Protein AF-M3AAI3-F1 (afdb_monomer_lite)

Foldseek 3Di:
DDALVVVLVCVVVVNDDPLVSLVNQQAAKKKFFADPVRHTDWDDDPQEIEREIENDPVLVLLVLVVVCVVVVHDDDVVRSDGDIDIDRSNCCQEPVQLVVVGFYWYFYSPNDPRIDIQGQAPSNHPPSNHDPDPPPDPDD

pLDDT: mean 88.97, std 14.14, range [36.28, 98.44]

Secondary structure (DSSP, 8-state):
---HHHHHHHHHTT-S-HHHHHHHHHHSEEEEEB-TTSSBPEEEETTEEEEEEBSSHHHHHHHHHHHHHHTT----TTT----EEEEEHHHIIIIIHHHH-S-EEEEESTTSSS-EEE-SSBTTB-GGGPPP--PPP---

Structure (mmCIF, N/CA/C/O backbone):
data_AF-M3AAI3-F1
#
_entry.id   AF-M3AAI3-F1
#
loop_
_atom_site.group_PDB
_atom_site.id
_atom_site.type_symbol
_atom_site.label_atom_id
_atom_site.label_alt_id
_atom_site.label_comp_id
_atom_site.label_asym_id
_atom_site.label_entity_id
_atom_site.label_seq_id
_atom_site.pdbx_PDB_ins_code
_atom_site.Cartn_x
_atom_site.Cartn_y
_atom_site.Cartn_z
_atom_site.occupancy
_atom_site.B_iso_or_equiv
_atom_site.auth_seq_id
_atom_site.auth_comp_id
_atom_site.auth_asym_id
_atom_site.auth_atom_id
_atom_site.pdbx_PDB_model_num
ATOM 1 N N . MET A 1 1 ? -14.134 13.559 -12.305 1.00 69.56 1 MET A N 1
ATOM 2 C CA . MET A 1 1 ? -13.596 12.876 -11.110 1.00 69.56 1 MET A CA 1
ATOM 3 C C . MET A 1 1 ? -12.129 12.627 -11.387 1.00 69.56 1 MET A C 1
ATOM 5 O O . MET A 1 1 ? -11.851 12.130 -12.470 1.00 69.56 1 MET A O 1
ATOM 9 N N . LEU A 1 2 ? -11.231 13.034 -10.488 1.00 82.38 2 LEU A N 1
ATOM 10 C CA . LEU A 1 2 ? -9.792 12.803 -10.653 1.00 82.38 2 LEU A CA 1
ATOM 11 C C . LEU A 1 2 ? -9.478 11.305 -10.556 1.00 82.38 2 LEU A C 1
ATOM 13 O O . LEU A 1 2 ? -10.117 10.581 -9.786 1.00 82.38 2 LEU A O 1
ATOM 17 N N . THR A 1 3 ? -8.509 10.855 -11.342 1.00 92.38 3 THR A N 1
ATOM 18 C CA . THR A 1 3 ? -7.893 9.528 -11.244 1.00 92.38 3 THR A CA 1
ATOM 19 C C . THR A 1 3 ? -7.082 9.401 -9.951 1.00 92.38 3 THR A C 1
ATOM 21 O O . THR A 1 3 ? -6.726 10.401 -9.327 1.00 92.38 3 THR A O 1
ATOM 24 N N . LEU A 1 4 ? -6.749 8.170 -9.547 1.00 93.75 4 LEU A N 1
ATOM 25 C CA . LEU A 1 4 ? -5.921 7.926 -8.359 1.00 93.75 4 LEU A CA 1
ATOM 26 C C . LEU A 1 4 ? -4.576 8.667 -8.423 1.00 93.75 4 LEU A C 1
ATOM 28 O O . LEU A 1 4 ? -4.179 9.301 -7.452 1.00 93.75 4 LEU A O 1
ATOM 32 N N . ARG A 1 5 ? -3.909 8.651 -9.582 1.00 93.25 5 ARG A N 1
ATOM 33 C CA . ARG A 1 5 ? -2.628 9.342 -9.783 1.00 93.25 5 ARG A CA 1
ATOM 34 C C . ARG A 1 5 ? -2.741 10.858 -9.633 1.00 93.25 5 ARG A C 1
ATOM 36 O O . ARG A 1 5 ? -1.871 11.487 -9.036 1.00 93.25 5 ARG A O 1
ATOM 43 N N . GLU A 1 6 ? -3.794 11.450 -10.187 1.00 93.25 6 GLU A N 1
ATOM 44 C CA . GLU A 1 6 ? -4.036 12.888 -10.046 1.00 93.25 6 GLU A CA 1
ATOM 45 C C . GLU A 1 6 ? -4.290 13.252 -8.580 1.00 93.25 6 GLU A C 1
ATOM 47 O O . GLU A 1 6 ? -3.762 14.253 -8.110 1.00 93.25 6 GLU A O 1
ATOM 52 N N . GLN A 1 7 ? -5.014 12.411 -7.831 1.00 94.06 7 GLN A N 1
ATOM 53 C CA . GLN A 1 7 ? -5.191 12.621 -6.393 1.00 94.06 7 GLN A CA 1
ATOM 54 C C . GLN A 1 7 ? -3.892 12.478 -5.598 1.00 94.06 7 GLN A C 1
ATOM 56 O O . GLN A 1 7 ? -3.659 13.268 -4.693 1.00 94.06 7 GLN A O 1
ATOM 61 N N . LEU A 1 8 ? -3.022 11.526 -5.943 1.00 94.88 8 LEU A N 1
ATOM 62 C CA . LEU A 1 8 ? -1.693 11.417 -5.332 1.00 94.88 8 LEU A CA 1
ATOM 63 C C . LEU A 1 8 ? -0.842 12.660 -5.604 1.00 94.88 8 LEU A C 1
ATOM 65 O O . LEU A 1 8 ? -0.193 13.180 -4.703 1.00 94.88 8 LEU A O 1
ATOM 69 N N . THR A 1 9 ? -0.890 13.177 -6.830 1.00 95.38 9 THR A N 1
ATOM 70 C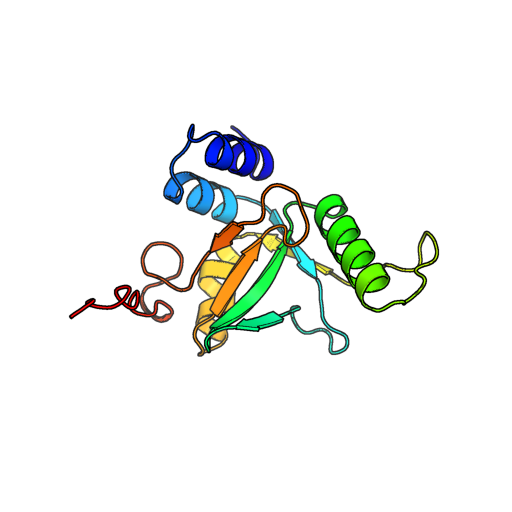 CA . THR A 1 9 ? -0.173 14.405 -7.196 1.00 95.38 9 THR A CA 1
ATOM 71 C C . THR A 1 9 ? -0.703 15.603 -6.404 1.00 95.38 9 THR A C 1
ATOM 73 O O . THR A 1 9 ? 0.082 16.355 -5.834 1.00 95.38 9 THR A O 1
ATOM 76 N N . ALA A 1 10 ? -2.027 15.739 -6.305 1.00 94.50 10 ALA A N 1
ATOM 77 C CA . ALA A 1 10 ? -2.677 16.783 -5.517 1.00 94.50 10 ALA A CA 1
ATOM 78 C C . ALA A 1 10 ? -2.367 16.654 -4.013 1.00 94.50 10 ALA A C 1
ATOM 80 O O . ALA A 1 10 ? -2.166 17.659 -3.336 1.00 94.50 10 ALA A O 1
ATOM 81 N N . LEU A 1 11 ? -2.266 15.429 -3.481 1.00 95.75 11 LEU A N 1
ATOM 82 C CA . LEU A 1 11 ? -1.911 15.187 -2.077 1.00 95.75 11 LEU A CA 1
ATOM 83 C C . LEU A 1 11 ? -0.505 15.712 -1.791 1.00 95.75 11 LEU A C 1
ATOM 85 O O . LEU A 1 11 ? -0.287 16.423 -0.815 1.00 95.75 11 LEU A O 1
ATOM 89 N N . TYR A 1 12 ? 0.442 15.400 -2.675 1.00 94.12 12 TYR A N 1
ATOM 90 C CA . TYR A 1 12 ? 1.819 15.881 -2.583 1.00 94.12 12 TYR A CA 1
ATOM 91 C C . TYR A 1 12 ? 1.935 17.401 -2.763 1.00 94.12 12 TYR A C 1
ATOM 93 O O . TYR A 1 12 ? 2.863 18.010 -2.232 1.00 94.12 12 TYR A O 1
ATOM 101 N N . ALA A 1 13 ? 0.988 18.021 -3.471 1.00 95.31 13 ALA A N 1
ATOM 102 C CA . ALA A 1 13 ? 0.852 19.472 -3.563 1.00 95.31 13 ALA A CA 1
ATOM 103 C C . ALA A 1 13 ? 0.144 20.105 -2.344 1.00 95.31 13 ALA A C 1
ATOM 105 O O . ALA A 1 13 ? 0.112 21.330 -2.231 1.00 95.31 13 ALA A O 1
ATOM 106 N N . GLY A 1 14 ? -0.397 19.299 -1.421 1.00 94.38 14 GLY A N 1
ATOM 107 C CA . GLY A 1 14 ? -1.155 19.764 -0.254 1.00 94.38 14 GLY A CA 1
ATOM 108 C C . GLY A 1 14 ? -2.576 20.234 -0.580 1.00 94.38 14 GLY A C 1
ATOM 109 O O . GLY A 1 14 ? -3.148 21.024 0.166 1.00 94.38 14 GLY A O 1
ATOM 110 N N . GLU A 1 15 ? -3.132 19.794 -1.709 1.00 94.75 15 GLU A N 1
ATOM 111 C CA . GLU A 1 15 ? -4.435 20.232 -2.222 1.00 94.75 15 GLU A CA 1
ATOM 112 C C . GLU A 1 15 ? -5.585 19.286 -1.847 1.00 94.75 15 GLU A C 1
ATOM 114 O O . GLU A 1 15 ? -6.749 19.670 -1.958 1.00 94.75 15 GLU A O 1
ATOM 119 N N . VAL A 1 16 ? -5.277 18.055 -1.423 1.00 94.56 16 VAL A N 1
ATOM 120 C CA . VAL A 1 16 ? -6.266 17.062 -0.974 1.00 94.56 16 VAL A CA 1
ATOM 121 C C . VAL A 1 16 ? -5.813 16.375 0.305 1.00 94.56 16 VAL A C 1
ATOM 123 O O . VAL A 1 16 ? -4.620 16.170 0.530 1.00 94.56 16 VAL A O 1
ATOM 126 N N . GLU A 1 17 ? -6.781 15.966 1.121 1.00 93.88 17 GLU A N 1
ATOM 127 C CA . GLU A 1 17 ? -6.513 15.266 2.373 1.00 93.88 17 GLU A CA 1
ATOM 128 C C . GLU A 1 17 ? -6.199 13.774 2.136 1.00 93.88 17 GLU A C 1
ATOM 130 O O . GLU A 1 17 ? -6.785 13.144 1.247 1.00 93.88 17 GLU A O 1
ATOM 135 N N . PRO A 1 18 ? -5.361 13.133 2.976 1.00 92.94 18 PRO A N 1
ATOM 136 C CA . PRO A 1 18 ? -5.039 11.708 2.845 1.00 92.94 18 PRO A CA 1
ATOM 137 C C . PRO A 1 18 ? -6.269 10.784 2.804 1.00 92.94 18 PRO A C 1
ATOM 139 O O . PRO A 1 18 ? -6.293 9.800 2.063 1.00 92.94 18 PRO A O 1
ATOM 142 N N . ALA A 1 19 ? -7.322 11.108 3.563 1.00 92.38 19 ALA A N 1
ATOM 143 C CA . ALA A 1 19 ? -8.560 10.328 3.593 1.00 92.38 19 ALA A CA 1
ATOM 144 C C . ALA A 1 19 ? -9.298 10.324 2.239 1.00 92.38 19 ALA A C 1
ATOM 146 O O . ALA A 1 19 ? -9.943 9.333 1.881 1.00 92.38 19 ALA A O 1
ATOM 147 N N . GLU A 1 20 ? -9.180 11.398 1.453 1.00 94.56 20 GLU A N 1
ATOM 148 C CA . GLU A 1 20 ? -9.755 11.455 0.107 1.00 94.56 20 GLU A CA 1
ATOM 149 C C . GLU A 1 20 ? -9.042 10.485 -0.838 1.00 94.56 20 GLU A C 1
ATOM 151 O O . GLU A 1 20 ? -9.706 9.734 -1.565 1.0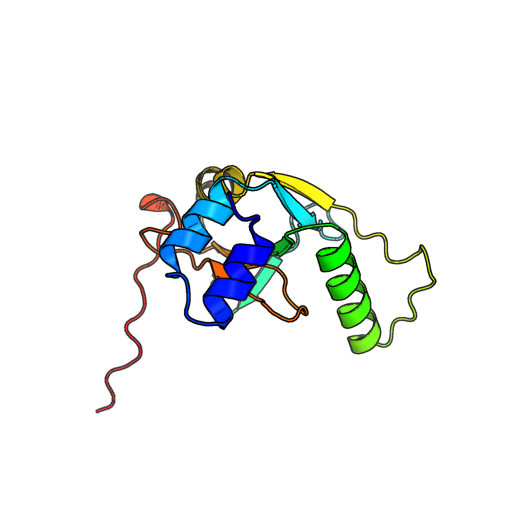0 94.56 20 GLU A O 1
ATOM 156 N N . VAL A 1 21 ? -7.709 10.418 -0.741 1.00 96.00 21 VAL A N 1
ATOM 157 C CA . VAL A 1 21 ? -6.876 9.485 -1.509 1.00 96.00 21 VAL A CA 1
ATOM 158 C C . VAL A 1 21 ? -7.203 8.034 -1.159 1.00 96.00 21 VAL A C 1
ATOM 160 O O . VAL A 1 21 ? -7.326 7.210 -2.064 1.00 96.00 21 VAL A O 1
ATOM 163 N N . VAL A 1 22 ? -7.446 7.708 0.117 1.00 97.12 22 VAL A N 1
ATOM 164 C CA . VAL A 1 22 ? -7.918 6.367 0.525 1.00 97.12 22 VAL A CA 1
ATOM 165 C C . VAL A 1 22 ? -9.243 6.027 -0.164 1.00 97.12 22 VAL A C 1
ATOM 167 O O . VAL A 1 22 ? -9.411 4.936 -0.718 1.00 97.12 22 VAL A O 1
ATOM 170 N N . GLY A 1 23 ? -10.186 6.972 -0.202 1.00 96.56 23 GLY A N 1
ATOM 171 C CA . GLY A 1 23 ? -11.442 6.802 -0.929 1.00 96.56 23 GLY A CA 1
ATOM 172 C C . GLY A 1 23 ? -11.235 6.593 -2.434 1.00 96.56 23 GLY A C 1
ATOM 173 O O . GLY A 1 23 ? -11.899 5.751 -3.044 1.00 96.56 23 GLY A O 1
ATOM 174 N N . ALA A 1 24 ? -10.318 7.341 -3.048 1.00 96.62 24 ALA A N 1
ATOM 175 C CA . ALA A 1 24 ? -9.981 7.197 -4.461 1.00 96.62 24 ALA A CA 1
ATOM 176 C C . ALA A 1 24 ? -9.319 5.854 -4.769 1.00 96.62 24 ALA A C 1
ATOM 178 O O . ALA A 1 24 ? -9.701 5.202 -5.744 1.00 96.62 24 ALA A O 1
ATOM 179 N N . PHE A 1 25 ? -8.405 5.401 -3.911 1.00 97.94 25 PHE A N 1
ATOM 180 C CA . PHE A 1 25 ? -7.774 4.090 -4.000 1.00 97.94 25 PHE A CA 1
ATOM 181 C C . PHE A 1 25 ? -8.825 2.981 -3.968 1.00 97.94 25 PHE A C 1
ATOM 183 O O . PHE A 1 25 ? -8.863 2.137 -4.861 1.00 97.94 25 PHE A O 1
ATOM 190 N N . ARG A 1 26 ? -9.757 3.034 -3.005 1.00 97.94 26 ARG A N 1
ATOM 191 C CA . ARG A 1 26 ? -10.843 2.049 -2.864 1.00 97.94 26 ARG A CA 1
ATOM 192 C C . ARG A 1 26 ? -11.662 1.875 -4.147 1.00 97.94 26 ARG A C 1
ATOM 194 O O . ARG A 1 26 ? -12.018 0.751 -4.494 1.00 97.94 26 ARG A O 1
ATOM 201 N N . ARG A 1 27 ? -11.930 2.971 -4.865 1.00 97.25 27 ARG A N 1
ATOM 202 C CA . ARG A 1 27 ? -12.714 2.984 -6.116 1.00 97.25 27 ARG A CA 1
ATOM 203 C C . ARG A 1 27 ? -11.902 2.666 -7.374 1.00 97.25 27 ARG A C 1
ATOM 205 O O . ARG A 1 27 ? -12.496 2.512 -8.439 1.00 97.25 27 ARG A O 1
ATOM 212 N N . SER A 1 28 ? -10.579 2.591 -7.276 1.00 97.38 28 SER A N 1
ATOM 213 C CA . SER A 1 28 ? -9.697 2.421 -8.430 1.00 97.38 28 SER A CA 1
ATOM 214 C C . SER A 1 28 ? -9.289 0.965 -8.606 1.00 97.38 28 SER A C 1
ATOM 216 O O . SER A 1 28 ? -9.081 0.244 -7.630 1.00 97.38 28 SER A O 1
ATOM 218 N N . ALA A 1 29 ? -9.167 0.534 -9.861 1.00 97.75 29 ALA A N 1
ATOM 219 C CA . ALA A 1 29 ? -8.429 -0.676 -10.184 1.00 97.75 29 ALA A CA 1
ATOM 220 C C . ALA A 1 29 ? -6.931 -0.392 -10.014 1.00 97.75 29 ALA A C 1
ATOM 222 O O . ALA A 1 29 ? -6.449 0.649 -10.456 1.00 97.75 29 ALA A O 1
ATOM 223 N N . VAL A 1 30 ? -6.224 -1.307 -9.364 1.00 98.12 30 VAL A N 1
ATOM 224 C CA . VAL A 1 30 ? -4.781 -1.251 -9.138 1.00 98.12 30 VAL A CA 1
ATOM 225 C C . VAL A 1 30 ? -4.133 -2.533 -9.630 1.00 98.12 30 VAL A C 1
ATOM 227 O O . VAL A 1 30 ? -4.754 -3.601 -9.658 1.00 98.12 30 VAL A O 1
ATOM 230 N N . VAL A 1 31 ? -2.878 -2.407 -10.033 1.00 97.88 31 VAL A N 1
ATOM 231 C CA . VAL A 1 31 ? -2.022 -3.499 -10.480 1.00 97.88 31 VAL A CA 1
ATOM 232 C C . VAL A 1 31 ? -1.209 -3.992 -9.290 1.00 97.88 31 VAL A C 1
ATOM 234 O O . VAL A 1 31 ? -0.561 -3.201 -8.613 1.00 97.88 31 VAL A O 1
ATOM 237 N N . VAL A 1 32 ? -1.241 -5.294 -9.029 1.00 98.12 32 VAL A N 1
ATOM 238 C CA . VAL A 1 32 ? -0.530 -5.926 -7.914 1.00 98.12 32 VAL A CA 1
ATOM 239 C C . VAL A 1 32 ? 0.397 -6.988 -8.498 1.00 98.12 32 VAL A C 1
ATOM 241 O O . VAL A 1 32 ? -0.111 -7.972 -9.044 1.00 98.12 32 VAL A O 1
ATOM 244 N N . PRO A 1 33 ? 1.729 -6.801 -8.452 1.00 97.00 33 PRO A N 1
ATOM 245 C CA . PRO A 1 33 ? 2.653 -7.814 -8.932 1.00 97.00 33 PRO A CA 1
ATOM 246 C C . PRO A 1 33 ? 2.584 -9.075 -8.080 1.00 97.00 33 PRO A C 1
ATOM 248 O O . PRO A 1 33 ? 2.257 -9.034 -6.891 1.00 97.00 33 PRO A O 1
ATOM 251 N N . LEU A 1 34 ? 2.922 -10.192 -8.709 1.00 95.38 34 LEU A N 1
ATOM 252 C CA . LEU A 1 34 ? 3.063 -11.488 -8.077 1.00 95.38 34 LEU A CA 1
ATOM 253 C C . LEU A 1 34 ? 4.539 -11.786 -7.805 1.00 95.38 34 LEU A C 1
ATOM 255 O O . LEU A 1 34 ? 5.419 -11.372 -8.560 1.00 95.38 34 LEU A O 1
ATOM 259 N N . ASP A 1 35 ? 4.804 -12.501 -6.719 1.00 91.25 35 ASP A N 1
ATOM 260 C CA . ASP A 1 35 ? 6.114 -13.075 -6.446 1.00 91.25 35 ASP A CA 1
ATOM 261 C C . ASP A 1 35 ? 6.360 -14.340 -7.293 1.00 91.25 35 ASP A C 1
ATOM 263 O O . ASP A 1 35 ? 5.480 -14.849 -7.991 1.00 91.25 35 ASP A O 1
ATOM 267 N N . GLU A 1 36 ? 7.570 -14.896 -7.205 1.00 87.75 36 GLU A N 1
ATOM 268 C CA . GLU A 1 36 ? 7.967 -16.106 -7.945 1.00 87.75 36 GLU A CA 1
ATOM 269 C C . GLU A 1 36 ? 7.139 -17.355 -7.582 1.00 87.75 36 GLU A C 1
ATOM 271 O O . GLU A 1 36 ? 7.185 -18.365 -8.284 1.00 87.75 36 GLU A O 1
ATOM 276 N N . ARG A 1 37 ? 6.388 -17.316 -6.474 1.00 91.44 37 ARG A N 1
ATOM 277 C CA . ARG A 1 37 ? 5.521 -18.401 -5.999 1.00 91.44 37 ARG A CA 1
ATOM 278 C C . ARG A 1 37 ? 4.067 -18.207 -6.442 1.00 91.44 37 ARG A C 1
ATOM 280 O O . ARG A 1 37 ? 3.228 -19.048 -6.114 1.00 91.44 37 ARG A O 1
ATOM 287 N N . GLY A 1 38 ? 3.764 -17.129 -7.169 1.00 89.38 38 GLY A N 1
ATOM 288 C CA . GLY A 1 38 ? 2.414 -16.749 -7.580 1.00 89.38 38 GLY A CA 1
ATOM 289 C C . GLY A 1 38 ? 1.576 -16.119 -6.462 1.00 89.38 38 GLY A C 1
ATOM 290 O O . GLY A 1 38 ? 0.366 -15.959 -6.628 1.00 89.38 38 GLY A O 1
ATOM 291 N N . GLY A 1 39 ? 2.187 -15.788 -5.320 1.00 93.62 39 GLY A N 1
ATOM 292 C CA . GLY A 1 39 ? 1.573 -14.989 -4.261 1.00 93.62 39 GLY A CA 1
ATOM 293 C C . GLY A 1 39 ? 1.631 -13.500 -4.592 1.00 93.62 39 GLY A C 1
ATOM 294 O O . GLY A 1 39 ? 2.346 -13.095 -5.501 1.00 93.62 39 GLY A O 1
ATOM 295 N N . LEU A 1 40 ? 0.884 -12.661 -3.867 1.00 96.38 40 LEU A N 1
ATOM 296 C CA . LEU A 1 40 ? 1.040 -11.211 -4.019 1.00 96.38 40 LEU A CA 1
ATOM 297 C C . LEU A 1 40 ? 2.436 -10.802 -3.555 1.00 96.38 40 LEU A C 1
ATOM 299 O O . LEU A 1 40 ? 2.900 -11.263 -2.514 1.00 96.38 40 LEU A O 1
ATOM 303 N N . TRP A 1 41 ? 3.078 -9.905 -4.294 1.00 95.94 41 TRP A N 1
ATOM 304 C CA . TRP A 1 41 ? 4.373 -9.384 -3.897 1.00 95.94 41 TRP A CA 1
ATOM 305 C C . TRP A 1 41 ? 4.233 -8.550 -2.623 1.00 95.94 41 TRP A C 1
ATOM 307 O O . TRP A 1 41 ? 3.587 -7.495 -2.613 1.00 95.94 41 TRP A O 1
ATOM 317 N N . THR A 1 42 ? 4.891 -8.997 -1.557 1.00 95.25 42 THR A N 1
ATOM 318 C CA . THR A 1 42 ? 4.936 -8.295 -0.275 1.00 95.25 42 THR A CA 1
ATOM 319 C C . THR A 1 42 ? 6.366 -7.951 0.136 1.00 95.25 42 THR A C 1
ATOM 321 O O . THR A 1 42 ? 7.333 -8.598 -0.269 1.00 95.25 42 THR A O 1
ATOM 324 N N . ALA A 1 43 ? 6.507 -6.903 0.943 1.00 93.38 43 ALA A N 1
ATOM 325 C CA . ALA A 1 43 ? 7.726 -6.593 1.681 1.00 93.38 43 ALA A CA 1
ATOM 326 C C . ALA A 1 43 ? 7.394 -6.480 3.171 1.00 93.38 43 ALA A C 1
ATOM 328 O O . ALA A 1 43 ? 6.336 -5.971 3.519 1.00 93.38 43 ALA A O 1
ATOM 329 N N . THR A 1 44 ? 8.279 -6.925 4.058 1.00 94.00 44 THR A N 1
ATOM 330 C CA . THR A 1 44 ? 8.073 -6.785 5.507 1.00 94.00 44 THR A CA 1
ATOM 331 C C . THR A 1 44 ? 8.912 -5.633 6.039 1.00 94.00 44 THR A C 1
ATOM 333 O O . THR A 1 44 ? 10.117 -5.578 5.789 1.00 94.00 44 THR A O 1
ATOM 336 N N . TYR A 1 45 ? 8.283 -4.723 6.777 1.00 90.62 45 TYR A N 1
ATOM 337 C CA . TYR A 1 45 ? 8.949 -3.613 7.454 1.00 90.62 45 TYR A CA 1
ATOM 338 C C . TYR A 1 45 ? 8.200 -3.279 8.746 1.00 90.62 45 TYR A C 1
ATOM 340 O O . TYR A 1 45 ? 6.977 -3.166 8.716 1.00 90.62 45 TYR A O 1
ATOM 348 N N . GLU A 1 46 ? 8.932 -3.145 9.859 1.00 85.94 46 GLU A N 1
ATOM 349 C CA . GLU A 1 46 ? 8.378 -2.880 11.203 1.00 85.94 46 GLU A CA 1
ATOM 350 C C . GLU A 1 46 ? 7.247 -3.842 11.607 1.00 85.94 46 GLU A C 1
ATOM 352 O O . GLU A 1 46 ? 6.188 -3.421 12.056 1.00 85.94 46 GLU A O 1
ATOM 357 N N . ASP A 1 47 ? 7.459 -5.147 11.398 1.00 89.62 47 ASP A N 1
ATOM 358 C CA . ASP A 1 47 ? 6.481 -6.213 11.682 1.00 89.62 47 ASP A CA 1
ATOM 359 C C . ASP A 1 47 ? 5.143 -6.084 10.919 1.00 89.62 47 ASP A C 1
ATOM 361 O O . ASP A 1 47 ? 4.184 -6.802 11.203 1.00 89.62 47 ASP A O 1
ATOM 365 N N . VAL A 1 48 ? 5.091 -5.214 9.903 1.00 94.88 48 VAL A N 1
ATOM 366 C CA . VAL A 1 48 ? 3.959 -5.046 8.988 1.00 94.88 48 VAL A CA 1
ATOM 367 C C . VAL A 1 48 ? 4.313 -5.616 7.616 1.00 94.88 48 VAL A C 1
ATOM 369 O O . VAL A 1 48 ? 5.368 -5.323 7.042 1.00 94.88 48 VAL A O 1
ATOM 372 N N . GLY A 1 49 ? 3.411 -6.427 7.065 1.00 96.50 49 GLY A N 1
ATOM 373 C CA . GLY A 1 49 ? 3.452 -6.846 5.668 1.00 96.50 49 GLY A CA 1
ATOM 374 C C . GLY A 1 49 ? 2.944 -5.735 4.749 1.00 96.50 49 GLY A C 1
ATOM 375 O O . GLY A 1 49 ? 1.883 -5.168 4.973 1.00 96.50 49 GLY A O 1
ATOM 376 N N . TRP A 1 50 ? 3.668 -5.421 3.685 1.00 97.81 50 TRP A N 1
ATOM 377 C CA . TRP A 1 50 ? 3.306 -4.382 2.724 1.00 97.81 50 TRP A CA 1
ATOM 378 C C . TRP A 1 50 ? 3.065 -5.003 1.362 1.00 97.81 50 TRP A C 1
ATOM 380 O O . TRP A 1 50 ? 4.012 -5.374 0.670 1.00 97.81 50 TRP A O 1
ATOM 390 N N . ILE A 1 51 ? 1.796 -5.107 0.967 1.00 98.19 51 ILE A N 1
ATOM 391 C CA . ILE A 1 51 ? 1.427 -5.509 -0.391 1.00 98.19 51 ILE A CA 1
ATOM 392 C C . ILE A 1 51 ? 1.812 -4.371 -1.334 1.00 98.19 51 ILE A C 1
ATOM 394 O O . ILE A 1 51 ? 1.338 -3.244 -1.177 1.00 98.19 51 ILE A O 1
ATOM 398 N N . HIS A 1 52 ? 2.653 -4.657 -2.324 1.00 97.81 52 HIS A N 1
ATOM 399 C CA . HIS A 1 52 ? 2.975 -3.679 -3.355 1.00 97.81 52 HIS A CA 1
ATOM 400 C C . HIS A 1 52 ? 1.804 -3.541 -4.327 1.00 97.81 52 HIS A C 1
ATOM 402 O O . HIS A 1 52 ? 1.319 -4.532 -4.865 1.00 97.81 52 HIS A O 1
ATOM 408 N N . ALA A 1 53 ? 1.364 -2.315 -4.581 1.00 98.12 53 ALA A N 1
ATOM 409 C CA . ALA A 1 53 ? 0.340 -2.016 -5.572 1.00 98.12 53 ALA A CA 1
ATOM 410 C C . ALA A 1 53 ? 0.764 -0.825 -6.430 1.00 98.12 53 ALA A C 1
ATOM 412 O O . ALA A 1 53 ? 1.578 -0.001 -6.020 1.00 98.12 53 ALA A O 1
ATOM 413 N N . PHE A 1 54 ? 0.197 -0.722 -7.625 1.00 97.56 54 PHE A N 1
ATOM 414 C CA . PHE A 1 54 ? 0.524 0.317 -8.592 1.00 97.56 54 PHE A CA 1
ATOM 415 C C . PHE A 1 54 ? -0.741 0.855 -9.238 1.00 97.56 54 PHE A C 1
ATOM 417 O O . PHE A 1 54 ? -1.688 0.109 -9.501 1.00 97.56 54 PHE A O 1
ATOM 424 N N . CYS A 1 55 ? -0.765 2.156 -9.511 1.00 95.88 55 CYS A N 1
ATOM 425 C CA . CYS A 1 55 ? -1.906 2.783 -10.170 1.00 95.88 55 CYS A CA 1
ATOM 426 C C . CYS A 1 55 ? -2.095 2.290 -11.615 1.00 95.88 55 CYS A C 1
ATOM 428 O O . CYS A 1 55 ? -3.225 2.255 -12.097 1.00 95.88 55 CYS A O 1
ATOM 430 N N . ASP A 1 56 ? -1.015 1.891 -12.296 1.00 93.06 56 ASP A N 1
ATOM 431 C CA . ASP A 1 56 ? -1.049 1.238 -13.604 1.00 93.06 56 ASP A CA 1
ATOM 432 C C . ASP A 1 56 ? 0.235 0.447 -13.911 1.00 93.06 56 ASP A C 1
ATOM 434 O O . ASP A 1 56 ? 1.210 0.443 -13.156 1.00 93.06 56 ASP A O 1
ATOM 438 N N . GLU A 1 57 ? 0.230 -0.222 -15.063 1.00 93.06 57 GLU A N 1
ATOM 439 C CA . GLU A 1 57 ? 1.346 -1.025 -15.567 1.00 93.06 57 GLU A CA 1
ATOM 440 C C . GLU A 1 57 ? 2.618 -0.198 -15.795 1.00 93.06 57 GLU A C 1
ATOM 442 O O . GLU A 1 57 ? 3.722 -0.710 -15.627 1.00 93.06 57 GLU A O 1
ATOM 447 N N . ALA A 1 58 ? 2.496 1.091 -16.132 1.00 91.19 58 ALA A N 1
ATOM 448 C CA . ALA A 1 58 ? 3.658 1.956 -16.312 1.00 91.19 58 ALA A CA 1
ATOM 449 C C . ALA A 1 58 ? 4.351 2.241 -14.971 1.00 91.19 58 ALA A C 1
ATOM 451 O O . ALA A 1 58 ? 5.580 2.279 -14.915 1.00 91.19 58 ALA A O 1
ATOM 452 N N . ALA A 1 59 ? 3.589 2.421 -13.889 1.00 93.19 59 ALA A N 1
ATOM 453 C CA . ALA A 1 59 ? 4.144 2.531 -12.543 1.00 93.19 59 ALA A CA 1
ATOM 454 C C . ALA A 1 59 ? 4.807 1.223 -12.084 1.00 93.19 59 ALA A C 1
ATOM 456 O O . ALA A 1 59 ? 5.940 1.267 -11.600 1.00 93.19 59 ALA A O 1
ATOM 457 N N . LEU A 1 60 ? 4.184 0.070 -12.346 1.00 93.88 60 LEU A N 1
ATOM 458 C CA . LEU A 1 60 ? 4.798 -1.235 -12.087 1.00 93.88 60 LEU A CA 1
ATOM 459 C C . LEU A 1 60 ? 6.113 -1.420 -12.865 1.00 93.88 60 LEU A C 1
ATO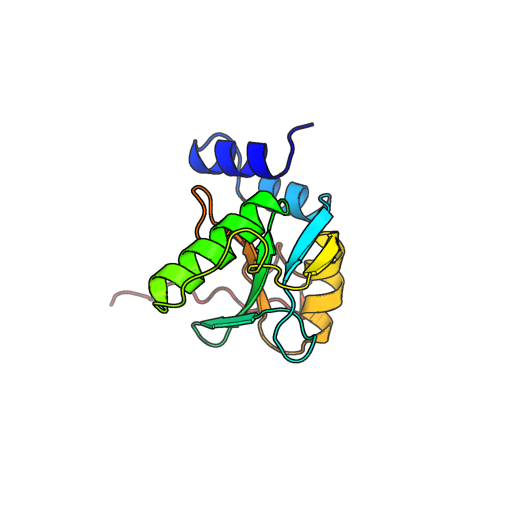M 461 O O . LEU A 1 60 ? 7.129 -1.808 -12.289 1.00 93.88 60 LEU A O 1
ATOM 465 N N . ALA A 1 61 ? 6.125 -1.106 -14.162 1.00 90.62 61 ALA A N 1
ATOM 466 C CA . ALA A 1 61 ? 7.313 -1.242 -15.001 1.00 90.62 61 ALA A CA 1
ATOM 467 C C . ALA A 1 61 ? 8.483 -0.396 -14.475 1.00 90.62 61 ALA A C 1
ATOM 469 O O . ALA A 1 61 ? 9.618 -0.873 -14.439 1.00 90.62 61 ALA A O 1
ATOM 470 N N . ARG A 1 62 ? 8.219 0.837 -14.012 1.00 89.31 62 ARG A N 1
ATOM 471 C CA . ARG A 1 62 ? 9.242 1.685 -13.372 1.00 89.31 62 ARG A CA 1
ATOM 472 C C . ARG A 1 62 ? 9.825 1.024 -12.125 1.00 89.31 62 ARG A C 1
ATOM 474 O O . ARG A 1 62 ? 11.045 0.990 -11.992 1.00 89.31 62 ARG A O 1
ATOM 481 N N . PHE A 1 63 ? 8.983 0.460 -11.261 1.00 90.81 63 PHE A N 1
ATOM 482 C CA . PHE A 1 63 ? 9.434 -0.251 -10.063 1.00 90.81 63 PHE A CA 1
ATOM 483 C C . PHE A 1 63 ? 10.324 -1.454 -10.396 1.00 90.81 63 PHE A C 1
ATOM 485 O O . PHE A 1 63 ? 11.404 -1.595 -9.823 1.00 90.81 63 PHE A O 1
ATOM 492 N N . VAL A 1 64 ? 9.911 -2.295 -11.351 1.00 89.69 64 VAL A N 1
ATOM 493 C CA . VAL A 1 64 ? 10.689 -3.477 -11.762 1.00 89.69 64 VAL A CA 1
ATOM 494 C C . VAL A 1 64 ? 12.041 -3.069 -12.343 1.00 89.69 64 VAL A C 1
ATOM 496 O O . VAL A 1 64 ? 13.064 -3.647 -11.975 1.00 89.69 64 VAL A O 1
ATOM 499 N N . MET A 1 65 ? 12.069 -2.047 -13.205 1.00 87.00 65 MET A N 1
ATOM 500 C CA . MET A 1 65 ? 13.316 -1.525 -13.772 1.00 87.00 65 MET A CA 1
ATOM 501 C C . MET A 1 65 ? 14.247 -0.973 -12.689 1.00 87.00 65 MET A C 1
ATOM 503 O O . MET A 1 65 ? 15.424 -1.326 -12.667 1.00 87.00 65 MET A O 1
ATOM 507 N N . ALA A 1 66 ? 13.723 -0.159 -11.767 1.00 86.81 66 ALA A N 1
ATOM 508 C CA . ALA A 1 66 ? 14.506 0.409 -10.672 1.00 86.81 66 ALA A CA 1
ATOM 509 C C . ALA A 1 66 ? 15.086 -0.683 -9.758 1.00 86.81 66 ALA A C 1
ATOM 511 O O . ALA A 1 66 ? 16.246 -0.614 -9.354 1.00 86.81 66 ALA A O 1
ATOM 512 N N . ARG A 1 67 ? 14.303 -1.728 -9.465 1.00 85.88 67 ARG A N 1
ATOM 513 C CA . ARG A 1 67 ? 14.763 -2.867 -8.665 1.00 85.88 67 ARG A CA 1
ATOM 514 C C . ARG A 1 67 ? 15.861 -3.657 -9.373 1.00 85.88 67 ARG A C 1
ATOM 516 O O . ARG A 1 67 ? 16.831 -4.047 -8.730 1.00 85.88 67 ARG A O 1
ATOM 523 N N . ALA A 1 68 ? 15.717 -3.909 -10.670 1.00 84.81 68 ALA A N 1
ATOM 524 C CA . ALA A 1 68 ? 16.709 -4.673 -11.409 1.00 84.81 68 ALA A CA 1
ATOM 525 C C . ALA A 1 68 ? 18.046 -3.929 -11.522 1.00 84.81 68 ALA A C 1
ATOM 527 O O . ALA A 1 68 ? 19.090 -4.541 -11.300 1.00 84.81 68 ALA A O 1
ATOM 5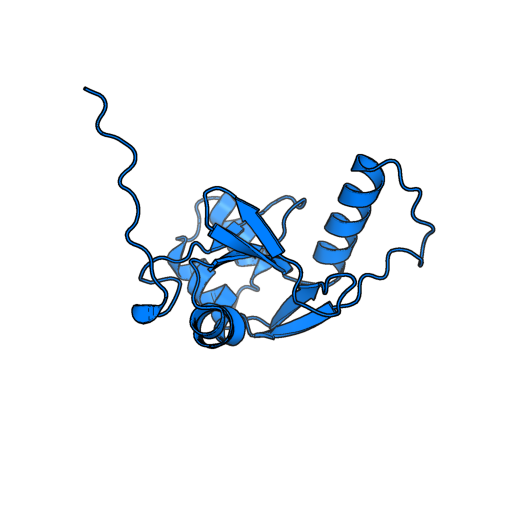28 N N . ASP A 1 69 ? 18.007 -2.614 -11.756 1.00 84.00 69 ASP A N 1
ATOM 529 C CA . ASP A 1 69 ? 19.192 -1.750 -11.717 1.00 84.00 69 ASP A CA 1
ATOM 530 C C . ASP A 1 69 ? 19.877 -1.807 -10.341 1.00 84.00 69 ASP A C 1
ATOM 532 O O . ASP A 1 69 ? 21.067 -2.109 -10.244 1.00 84.00 69 ASP A O 1
ATOM 536 N N . ALA A 1 70 ? 19.103 -1.663 -9.259 1.00 83.94 70 ALA A N 1
ATOM 537 C CA . ALA A 1 70 ? 19.616 -1.760 -7.892 1.00 83.94 70 ALA A CA 1
ATOM 538 C C . ALA A 1 70 ? 20.233 -3.136 -7.561 1.00 83.94 70 ALA A C 1
ATOM 540 O O . ALA A 1 70 ? 21.176 -3.219 -6.774 1.00 83.94 70 ALA A O 1
ATOM 5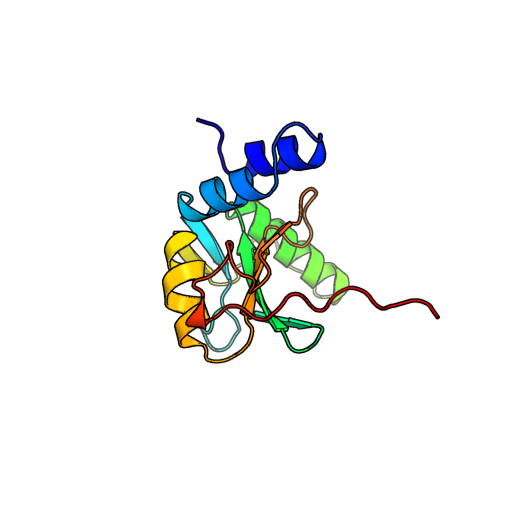41 N N . CYS A 1 71 ? 19.728 -4.220 -8.157 1.00 80.25 71 CYS A N 1
ATOM 542 C CA . CYS A 1 71 ? 20.275 -5.570 -8.002 1.00 80.25 71 CYS A CA 1
ATOM 543 C C . CYS A 1 71 ? 21.393 -5.908 -9.008 1.00 80.25 71 CYS A C 1
ATOM 545 O O . CYS A 1 71 ? 21.908 -7.026 -8.978 1.00 80.25 71 CYS A O 1
ATOM 547 N N . GLY A 1 72 ? 21.773 -4.986 -9.901 1.00 79.19 72 GLY A N 1
ATOM 548 C CA . GLY A 1 72 ? 22.763 -5.237 -10.953 1.00 79.19 72 GLY A CA 1
ATOM 549 C C . GLY A 1 72 ? 22.311 -6.269 -11.995 1.00 79.19 72 GLY A C 1
ATOM 550 O O . GLY A 1 72 ? 23.143 -6.884 -12.664 1.00 79.19 72 GLY A O 1
ATOM 551 N N . VAL A 1 73 ? 21.001 -6.489 -12.123 1.00 75.88 73 VAL A N 1
ATOM 552 C CA . VAL A 1 73 ? 20.402 -7.417 -13.083 1.00 75.88 73 VAL A CA 1
ATOM 553 C C . VAL A 1 73 ? 20.043 -6.641 -14.347 1.00 75.88 73 VAL A C 1
ATOM 555 O O . VAL A 1 73 ? 19.174 -5.772 -14.339 1.00 75.88 73 VAL A O 1
ATOM 558 N N . ALA A 1 74 ? 20.706 -6.959 -15.460 1.00 66.94 74 ALA A N 1
ATOM 559 C CA . ALA A 1 74 ? 20.386 -6.356 -16.748 1.00 66.94 74 ALA A CA 1
ATOM 560 C C . ALA A 1 74 ? 19.030 -6.871 -17.250 1.00 66.94 74 ALA A C 1
ATOM 562 O O . ALA A 1 74 ? 18.906 -8.022 -17.661 1.00 66.94 74 ALA A O 1
ATOM 563 N N . VAL A 1 75 ? 18.028 -6.000 -17.257 1.00 64.44 75 VAL A N 1
ATOM 564 C CA . VAL A 1 75 ? 16.726 -6.268 -17.870 1.00 64.44 75 VAL A CA 1
ATOM 565 C C . VAL A 1 75 ? 16.805 -5.952 -19.357 1.00 64.44 75 VAL A C 1
ATOM 567 O O . VAL A 1 75 ? 17.076 -4.810 -19.740 1.00 64.44 75 VAL A O 1
ATOM 570 N N . ARG A 1 76 ? 16.542 -6.932 -20.228 1.00 60.44 76 ARG A N 1
ATOM 571 C CA . ARG A 1 76 ? 16.307 -6.635 -21.647 1.00 60.44 76 ARG A CA 1
ATOM 572 C C . ARG A 1 76 ? 14.954 -5.931 -21.813 1.00 60.44 76 ARG A C 1
ATOM 574 O O . ARG A 1 76 ? 14.001 -6.268 -21.107 1.00 60.44 76 ARG A O 1
ATOM 581 N N . PRO A 1 77 ? 14.814 -5.016 -22.789 1.00 55.00 77 PRO A N 1
ATOM 582 C CA . PRO A 1 77 ? 13.503 -4.522 -23.202 1.00 55.00 77 PRO A CA 1
ATOM 583 C C . PRO A 1 77 ? 12.577 -5.706 -23.528 1.00 55.00 77 PRO A C 1
ATOM 585 O O . PRO A 1 77 ? 12.861 -6.469 -24.449 1.00 55.00 77 PRO A O 1
ATOM 588 N N . GLY A 1 78 ? 11.506 -5.880 -22.748 1.00 58.38 78 GLY A N 1
ATOM 589 C CA . GLY A 1 78 ? 10.558 -6.996 -22.875 1.00 58.38 78 GLY A CA 1
ATOM 590 C C . GLY A 1 78 ? 10.774 -8.195 -21.933 1.00 58.38 78 GLY A C 1
ATOM 591 O O . GLY A 1 78 ? 9.899 -9.050 -21.890 1.00 58.38 78 GLY A O 1
ATOM 592 N N . GLU A 1 79 ? 11.868 -8.262 -21.161 1.00 56.03 79 GLU A N 1
ATOM 593 C CA . GLU A 1 79 ? 12.112 -9.331 -20.162 1.00 56.03 79 GLU A CA 1
ATOM 594 C C . GLU A 1 79 ? 11.677 -8.962 -18.734 1.00 56.03 79 GLU A C 1
ATOM 596 O O . GLU A 1 79 ? 11.472 -9.853 -17.917 1.00 56.03 79 GLU A O 1
ATOM 601 N N . ALA A 1 80 ? 11.474 -7.677 -18.416 1.00 58.81 80 ALA A N 1
ATOM 602 C CA . ALA A 1 80 ? 10.916 -7.235 -17.125 1.00 58.81 80 ALA A CA 1
ATOM 603 C C . ALA A 1 80 ? 9.393 -7.433 -17.035 1.00 58.81 80 ALA A C 1
ATOM 605 O O . ALA A 1 80 ? 8.663 -6.561 -16.566 1.00 58.81 80 ALA A O 1
ATOM 606 N N . ALA A 1 81 ? 8.897 -8.568 -17.518 1.00 69.69 81 ALA A N 1
ATOM 607 C CA . ALA A 1 81 ? 7.522 -8.960 -17.279 1.00 69.69 81 ALA A CA 1
ATOM 608 C C . ALA A 1 81 ? 7.469 -9.637 -15.905 1.00 69.69 81 ALA A C 1
ATOM 610 O O . ALA A 1 81 ? 7.808 -10.808 -15.766 1.00 69.69 81 ALA A O 1
ATOM 611 N N . VAL A 1 82 ? 7.102 -8.873 -14.877 1.00 87.31 82 VAL A N 1
ATOM 612 C CA . VAL A 1 82 ? 6.605 -9.465 -13.632 1.00 87.31 82 VAL A CA 1
ATOM 613 C C . VAL A 1 82 ? 5.131 -9.784 -13.842 1.00 87.31 82 VAL A C 1
ATOM 615 O O . VAL A 1 82 ? 4.386 -8.938 -14.345 1.00 87.31 82 VAL A O 1
ATOM 618 N N . ASP A 1 83 ? 4.713 -10.995 -13.487 1.00 93.19 83 ASP A N 1
ATOM 619 C CA . ASP A 1 83 ? 3.296 -11.344 -13.513 1.00 93.19 83 ASP A CA 1
ATOM 620 C C . ASP A 1 83 ? 2.533 -10.453 -12.532 1.00 93.19 83 ASP A C 1
ATOM 622 O O . ASP A 1 83 ? 3.043 -10.070 -11.478 1.00 93.19 83 ASP A O 1
ATOM 626 N N . TYR A 1 84 ? 1.301 -10.095 -12.876 1.00 95.94 84 TYR A N 1
ATOM 627 C CA . TYR A 1 84 ? 0.470 -9.246 -12.035 1.00 95.94 84 TYR A CA 1
ATOM 628 C C . TYR A 1 84 ? -1.000 -9.622 -12.136 1.00 95.94 84 TYR A C 1
ATOM 630 O O . TYR A 1 84 ? -1.464 -10.222 -13.106 1.00 95.94 84 TYR A O 1
ATOM 638 N N . VAL A 1 85 ? -1.751 -9.206 -11.124 1.00 97.12 85 VAL A N 1
ATOM 639 C CA . VAL A 1 85 ? -3.212 -9.214 -11.140 1.00 97.12 85 VAL A CA 1
ATOM 640 C C . VAL A 1 85 ? -3.735 -7.790 -11.054 1.00 97.12 85 VAL A C 1
ATOM 642 O O . VAL A 1 85 ? -3.121 -6.915 -10.442 1.00 97.12 85 VAL A O 1
ATOM 645 N N . THR A 1 86 ? -4.901 -7.553 -11.645 1.00 97.75 86 THR A N 1
ATOM 646 C CA . THR A 1 86 ? -5.632 -6.295 -11.479 1.00 97.75 86 THR A CA 1
ATOM 647 C C . THR A 1 86 ? -6.818 -6.519 -10.555 1.00 97.75 86 THR A C 1
ATOM 649 O O . THR A 1 86 ? -7.608 -7.443 -10.746 1.00 97.75 86 THR A O 1
ATOM 652 N N . THR A 1 87 ? -6.962 -5.665 -9.546 1.00 97.88 87 THR A N 1
ATOM 653 C CA . THR A 1 87 ? -8.065 -5.729 -8.581 1.00 97.88 87 THR A CA 1
ATOM 654 C C . THR A 1 87 ? -8.481 -4.330 -8.149 1.00 97.88 87 THR A C 1
ATOM 656 O O . THR A 1 87 ? -7.691 -3.397 -8.218 1.00 97.88 87 THR A O 1
ATOM 659 N N . PHE A 1 88 ? -9.712 -4.160 -7.669 1.00 98.31 88 PHE A N 1
ATOM 660 C CA . PHE A 1 88 ? -10.094 -2.916 -7.000 1.00 98.31 88 PHE A CA 1
ATOM 661 C C . PHE A 1 88 ? -9.344 -2.755 -5.678 1.00 98.31 88 PHE A C 1
ATOM 663 O O . PHE A 1 88 ? -9.193 -3.728 -4.932 1.00 98.31 88 PHE A O 1
ATOM 670 N N . GLY A 1 89 ? -8.958 -1.520 -5.350 1.00 98.25 89 GLY A N 1
ATOM 671 C CA . GLY A 1 89 ? -8.323 -1.195 -4.076 1.00 98.25 89 GLY A CA 1
ATOM 672 C C . GLY A 1 89 ? -9.180 -1.600 -2.875 1.00 98.25 89 GLY A C 1
ATOM 673 O O . GLY A 1 89 ? -8.655 -2.145 -1.910 1.00 98.25 89 GLY A O 1
ATOM 674 N N . ALA A 1 90 ? -10.510 -1.463 -2.961 1.00 98.25 90 ALA A N 1
ATOM 675 C CA . ALA A 1 90 ? -11.419 -1.924 -1.907 1.00 98.25 90 ALA A CA 1
ATOM 676 C C . ALA A 1 90 ? -11.284 -3.429 -1.629 1.00 98.25 90 ALA A C 1
ATOM 678 O O . ALA A 1 90 ? -11.298 -3.848 -0.481 1.00 98.25 90 ALA A O 1
ATOM 679 N N . ARG A 1 91 ? -11.071 -4.259 -2.658 1.00 98.12 91 ARG A N 1
ATOM 680 C CA . ARG A 1 91 ? -10.870 -5.700 -2.455 1.00 98.12 91 ARG A CA 1
ATOM 681 C C . ARG A 1 91 ? -9.560 -5.996 -1.722 1.00 98.12 91 ARG A C 1
ATOM 683 O O . ARG A 1 91 ? -9.529 -6.937 -0.934 1.00 98.12 91 ARG A O 1
ATOM 690 N N . LEU A 1 92 ? -8.503 -5.217 -1.958 1.00 97.69 92 LEU A N 1
ATOM 691 C CA . LEU A 1 92 ? -7.267 -5.359 -1.185 1.00 97.69 92 LEU A CA 1
ATOM 692 C C . LEU A 1 92 ? -7.504 -5.012 0.285 1.00 97.69 92 LEU A C 1
ATOM 694 O O . LEU A 1 92 ? -7.206 -5.832 1.150 1.00 97.69 92 LEU A O 1
ATOM 698 N N . LEU A 1 93 ? -8.087 -3.839 0.546 1.00 98.38 93 LEU A N 1
ATOM 699 C CA . LEU A 1 93 ? -8.262 -3.324 1.906 1.00 98.38 93 LEU A CA 1
ATOM 700 C C . LEU A 1 93 ? -9.284 -4.114 2.725 1.00 98.38 93 LEU A C 1
ATOM 702 O O . LEU A 1 93 ? -9.047 -4.359 3.900 1.00 98.38 93 LEU A O 1
ATOM 706 N N . ASP A 1 94 ? -10.390 -4.531 2.111 1.00 98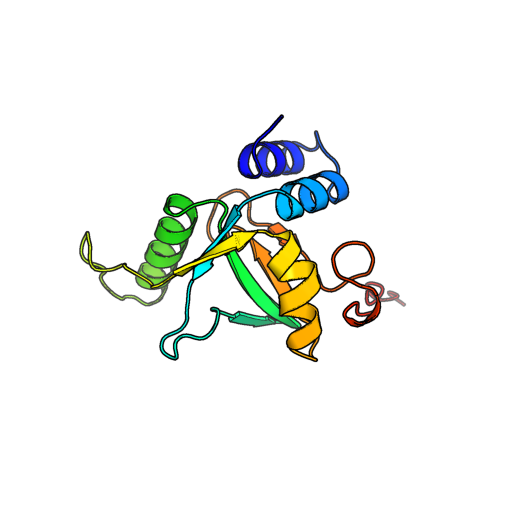.00 94 ASP A N 1
ATOM 707 C CA . ASP A 1 94 ? -11.549 -5.055 2.846 1.00 98.00 94 ASP A CA 1
ATOM 708 C C . ASP A 1 94 ? -11.659 -6.578 2.823 1.00 98.00 94 ASP A C 1
ATOM 710 O O . ASP A 1 94 ? -12.475 -7.146 3.541 1.00 98.00 94 ASP A O 1
ATOM 714 N N . VAL A 1 95 ? -10.896 -7.255 1.961 1.00 97.94 95 VAL A N 1
ATOM 715 C CA . VAL A 1 95 ? -10.998 -8.714 1.799 1.00 97.94 95 VAL A CA 1
ATOM 716 C C . VAL A 1 95 ? -9.642 -9.382 1.908 1.00 97.94 95 VAL A C 1
ATOM 718 O O . VAL A 1 95 ? -9.496 -10.324 2.679 1.00 97.94 95 VAL A O 1
ATOM 721 N N . VAL A 1 96 ? -8.651 -8.925 1.139 1.00 97.38 96 VAL A N 1
ATOM 722 C CA . VAL A 1 96 ? -7.331 -9.569 1.129 1.00 97.38 96 VAL A CA 1
ATOM 723 C C . VAL A 1 96 ? -6.621 -9.348 2.457 1.00 97.38 96 VAL A C 1
ATOM 725 O O . VAL A 1 96 ? -6.232 -10.328 3.078 1.00 97.38 96 VAL A O 1
ATOM 728 N N . ILE A 1 97 ? -6.503 -8.099 2.915 1.00 97.25 97 ILE A N 1
ATOM 729 C CA . ILE A 1 97 ? -5.802 -7.771 4.163 1.00 97.25 97 ILE A CA 1
ATOM 730 C C . ILE A 1 97 ? -6.413 -8.489 5.381 1.00 97.25 97 ILE A C 1
ATOM 732 O O . ILE A 1 97 ? -5.665 -9.185 6.068 1.00 97.25 97 ILE A O 1
ATOM 736 N N . PRO A 1 98 ? -7.740 -8.447 5.625 1.00 96.56 98 PRO A N 1
ATOM 737 C CA . PRO A 1 98 ? -8.338 -9.189 6.738 1.00 96.56 98 PRO A CA 1
ATOM 738 C C . PRO A 1 98 ? -8.105 -10.704 6.677 1.00 96.56 98 PRO A C 1
ATOM 740 O O . PRO A 1 98 ? -8.039 -11.361 7.712 1.00 96.56 98 PRO A O 1
ATOM 743 N N . ALA A 1 99 ? -7.954 -11.273 5.477 1.00 96.31 99 ALA A N 1
ATOM 744 C CA . ALA A 1 99 ? -7.701 -12.699 5.299 1.00 96.31 99 ALA A CA 1
ATOM 745 C C . ALA A 1 99 ? -6.240 -13.116 5.555 1.00 96.31 99 ALA A C 1
ATOM 747 O O . ALA A 1 99 ? -5.997 -14.308 5.737 1.00 96.31 99 ALA A O 1
ATOM 748 N N . VAL A 1 100 ? -5.279 -12.180 5.573 1.00 94.19 100 VAL A N 1
ATOM 749 C CA . VAL A 1 100 ? -3.867 -12.484 5.881 1.00 94.19 100 VAL A CA 1
ATOM 750 C C . VAL A 1 100 ? -3.713 -12.918 7.343 1.00 94.19 100 VAL A C 1
ATOM 752 O O . VAL A 1 100 ? -2.958 -13.842 7.630 1.00 94.19 100 VAL A O 1
ATOM 755 N N . GLY A 1 101 ? -4.467 -12.300 8.259 1.00 91.06 101 GLY A N 1
ATOM 756 C CA . GLY A 1 101 ? -4.404 -12.597 9.697 1.00 91.06 101 GLY A CA 1
ATOM 757 C C . GLY A 1 101 ? -3.210 -11.967 10.426 1.00 91.06 101 GLY A C 1
ATOM 758 O O . GLY A 1 101 ? -2.982 -12.270 11.595 1.00 91.06 101 GLY A O 1
ATOM 759 N N . GLU A 1 102 ? -2.472 -11.083 9.753 1.00 93.38 102 GLU A N 1
ATOM 760 C CA . GLU A 1 102 ? -1.289 -10.371 10.248 1.00 93.38 102 GLU A CA 1
ATOM 761 C C . GLU A 1 102 ? -1.412 -8.875 9.902 1.00 93.38 102 GLU A C 1
ATOM 763 O O . GLU A 1 102 ? -2.049 -8.550 8.890 1.00 93.38 102 GLU A O 1
ATOM 768 N N . PRO A 1 103 ? -0.793 -7.951 10.665 1.00 95.56 103 PRO A N 1
ATOM 769 C CA . PRO A 1 103 ? -0.750 -6.533 10.312 1.00 95.56 103 PRO A CA 1
ATOM 770 C C . PRO A 1 103 ? -0.236 -6.323 8.883 1.00 95.56 103 PRO A C 1
ATOM 772 O O . PRO A 1 103 ? 0.933 -6.573 8.588 1.00 95.56 103 PRO A O 1
ATOM 775 N N . THR A 1 104 ? -1.115 -5.873 7.984 1.00 97.69 104 THR A N 1
ATOM 776 C CA . THR A 1 104 ? -0.799 -5.774 6.553 1.00 97.69 104 THR A CA 1
ATOM 777 C C . THR A 1 104 ? -1.309 -4.468 5.956 1.00 97.69 104 THR A C 1
ATOM 779 O O . THR A 1 104 ? -2.505 -4.201 5.982 1.00 97.69 104 THR A O 1
ATOM 782 N N . GLY A 1 105 ? -0.412 -3.664 5.389 1.00 97.69 105 GLY A N 1
ATOM 783 C CA . GLY A 1 105 ? -0.729 -2.448 4.644 1.00 97.69 105 GLY A CA 1
ATOM 784 C C . GLY A 1 105 ? -0.529 -2.594 3.135 1.00 97.69 105 GLY A C 1
ATOM 785 O O . GLY A 1 105 ? -0.136 -3.645 2.622 1.00 97.69 105 GLY A O 1
ATOM 786 N N . VAL A 1 106 ? -0.767 -1.500 2.411 1.00 98.44 106 VAL A N 1
ATOM 787 C CA . VAL A 1 106 ? -0.455 -1.381 0.978 1.00 98.44 106 VAL A CA 1
ATOM 788 C C . VAL A 1 106 ? 0.605 -0.307 0.769 1.00 98.44 106 VAL A C 1
ATOM 790 O O . VAL A 1 106 ? 0.473 0.808 1.271 1.00 98.44 106 VAL A O 1
ATOM 793 N N . ALA A 1 107 ? 1.637 -0.637 -0.002 1.00 98.00 107 ALA A N 1
ATOM 794 C CA . ALA A 1 107 ? 2.633 0.302 -0.497 1.00 98.00 107 ALA A CA 1
ATOM 795 C C . ALA A 1 107 ? 2.352 0.583 -1.982 1.00 98.00 107 ALA A C 1
ATOM 797 O O . ALA A 1 107 ? 2.565 -0.275 -2.841 1.00 98.00 107 ALA A O 1
ATOM 798 N N . LEU A 1 108 ? 1.817 1.767 -2.273 1.00 98.00 108 LEU A N 1
ATOM 799 C CA . LEU A 1 108 ? 1.370 2.188 -3.598 1.00 98.00 108 LEU A CA 1
ATOM 800 C C . LEU A 1 108 ? 2.468 2.959 -4.336 1.00 98.00 108 LEU A C 1
ATOM 802 O O . LEU A 1 108 ? 3.066 3.871 -3.772 1.00 98.00 108 LEU A O 1
ATOM 806 N N . ASP A 1 109 ? 2.693 2.621 -5.608 1.00 96.25 109 ASP A N 1
ATOM 807 C CA . ASP A 1 109 ? 3.599 3.327 -6.529 1.00 96.25 109 ASP A CA 1
ATOM 808 C C . ASP A 1 109 ? 5.037 3.490 -5.997 1.00 96.25 109 ASP A C 1
ATOM 810 O O . ASP A 1 109 ? 5.734 4.470 -6.277 1.00 96.25 109 ASP A O 1
ATOM 814 N N . MET A 1 110 ? 5.510 2.492 -5.244 1.00 93.88 110 MET A N 1
ATOM 815 C CA . MET A 1 110 ? 6.878 2.460 -4.727 1.00 93.88 110 MET A CA 1
ATOM 816 C C . MET A 1 110 ? 7.908 2.580 -5.854 1.00 93.88 110 MET A C 1
ATOM 818 O O . MET A 1 110 ? 7.809 1.907 -6.877 1.00 93.88 110 MET A O 1
ATOM 822 N N . GLY A 1 111 ? 8.920 3.426 -5.649 1.00 85.38 111 GLY A N 1
ATOM 823 C CA . GLY A 1 111 ? 9.940 3.725 -6.662 1.00 85.38 111 GLY A CA 1
ATOM 824 C C . GLY A 1 111 ? 9.508 4.746 -7.724 1.00 85.38 111 GLY A C 1
ATOM 825 O O . GLY A 1 111 ? 10.289 5.024 -8.631 1.00 85.38 111 GLY A O 1
ATOM 826 N N . GLY A 1 112 ? 8.293 5.298 -7.627 1.00 85.19 112 GLY A N 1
ATOM 827 C CA . GLY A 1 112 ? 7.836 6.448 -8.411 1.00 85.19 112 GLY A CA 1
ATOM 828 C C . GLY A 1 112 ? 7.960 7.783 -7.666 1.00 85.19 112 GLY A C 1
ATOM 829 O O . GLY A 1 112 ? 8.513 7.850 -6.571 1.00 85.19 112 GLY A O 1
ATOM 830 N N . ASP A 1 113 ? 7.406 8.844 -8.260 1.00 87.50 113 ASP A N 1
ATOM 831 C CA . ASP A 1 113 ? 7.486 10.219 -7.732 1.00 87.50 113 ASP A CA 1
ATOM 832 C C . ASP A 1 113 ? 6.500 10.506 -6.585 1.00 87.50 113 ASP A C 1
ATOM 834 O O . ASP A 1 113 ? 6.677 11.459 -5.831 1.00 87.50 113 ASP A O 1
ATOM 838 N N . THR A 1 114 ? 5.443 9.699 -6.462 1.00 92.50 114 THR A N 1
ATOM 839 C CA . THR A 1 114 ? 4.353 9.891 -5.485 1.00 92.50 114 THR A CA 1
ATOM 840 C C . THR A 1 114 ? 4.023 8.595 -4.726 1.00 92.50 114 THR A C 1
ATOM 842 O O . THR A 1 114 ? 2.876 8.145 -4.743 1.00 92.50 114 THR A O 1
ATOM 845 N N . PRO A 1 115 ? 5.016 7.944 -4.083 1.00 94.75 115 PRO A N 1
ATOM 846 C CA . PRO A 1 115 ? 4.781 6.705 -3.349 1.00 94.75 115 PRO A CA 1
ATOM 847 C C . PRO A 1 115 ? 3.850 6.953 -2.160 1.00 94.75 115 PRO A C 1
ATOM 849 O O . PRO A 1 115 ? 4.029 7.904 -1.411 1.00 94.75 115 PRO A O 1
ATOM 852 N N . PHE A 1 116 ? 2.870 6.088 -1.931 1.00 96.69 116 PHE A N 1
ATOM 853 C CA . PHE A 1 116 ? 1.890 6.308 -0.868 1.00 96.69 116 PHE A CA 1
ATOM 854 C C . PHE A 1 116 ? 1.639 5.045 -0.058 1.00 96.69 116 PHE A C 1
ATOM 856 O O . PHE A 1 116 ? 1.428 3.967 -0.607 1.00 96.69 116 PHE A O 1
ATOM 863 N N . PHE A 1 117 ? 1.638 5.179 1.264 1.00 96.88 117 PHE A N 1
ATOM 864 C CA . PHE A 1 117 ? 1.377 4.068 2.169 1.00 96.88 117 PHE A CA 1
ATOM 865 C C . PHE A 1 117 ? -0.055 4.131 2.688 1.00 96.88 117 PHE A C 1
ATOM 867 O O . PHE A 1 117 ? -0.508 5.160 3.187 1.00 96.88 117 PHE A O 1
ATOM 874 N N . LEU A 1 118 ? -0.747 2.999 2.609 1.00 97.50 118 LEU A N 1
ATOM 875 C CA . LEU A 1 118 ? -2.021 2.753 3.270 1.00 97.50 118 LEU A CA 1
ATOM 876 C C . LEU A 1 118 ? -1.755 1.792 4.439 1.00 97.50 118 LEU A C 1
ATOM 878 O O . LEU A 1 118 ? -1.756 0.576 4.228 1.00 97.50 118 LEU A O 1
ATOM 882 N N . PRO A 1 119 ? -1.447 2.309 5.644 1.00 96.88 119 PRO A N 1
ATOM 883 C CA . PRO A 1 119 ? -1.117 1.470 6.792 1.00 96.88 119 PRO A CA 1
ATOM 884 C C . PRO A 1 119 ? -2.349 0.698 7.300 1.00 96.88 119 PRO A C 1
ATOM 886 O O . PRO A 1 119 ? -3.477 1.151 7.085 1.00 96.88 119 PRO A O 1
ATOM 889 N N . PRO A 1 120 ? -2.163 -0.430 8.013 1.00 96.62 120 PRO A N 1
ATOM 890 C CA . PRO A 1 120 ? -3.256 -1.203 8.608 1.00 96.62 120 PRO A CA 1
ATOM 891 C C . PRO A 1 120 ? -3.864 -0.494 9.827 1.00 96.62 120 PRO A C 1
ATOM 893 O O . PRO A 1 120 ? -3.779 -0.988 10.939 1.00 96.62 120 PRO A O 1
ATOM 896 N N . VAL A 1 121 ? -4.460 0.683 9.659 1.00 96.19 121 VAL A N 1
ATOM 897 C CA . VAL A 1 121 ? -5.083 1.454 10.749 1.00 96.19 121 VAL A CA 1
ATOM 898 C C . VAL A 1 121 ? -6.568 1.683 10.488 1.00 96.19 121 VAL A C 1
ATOM 900 O O . VAL A 1 121 ? -7.040 1.602 9.349 1.00 96.19 121 VAL A O 1
ATOM 903 N N . ALA A 1 122 ? -7.301 2.015 11.551 1.00 94.94 122 ALA A N 1
ATOM 904 C CA . ALA A 1 122 ? -8.715 2.356 11.465 1.00 94.94 122 ALA A CA 1
ATOM 905 C C . ALA A 1 122 ? -8.944 3.504 10.465 1.00 94.94 122 ALA A C 1
ATOM 907 O O . ALA A 1 122 ? -8.205 4.489 10.436 1.00 94.94 122 ALA A O 1
ATOM 908 N N . GLY A 1 123 ? -9.968 3.359 9.623 1.00 94.00 123 GLY A N 1
ATOM 909 C CA . GLY A 1 123 ? -10.264 4.289 8.527 1.00 94.00 123 GLY A CA 1
ATOM 910 C C . GLY A 1 123 ? -9.532 3.982 7.214 1.00 94.00 123 GLY A C 1
ATOM 911 O O . GLY A 1 123 ? -9.950 4.474 6.165 1.00 94.00 123 GLY A O 1
ATOM 912 N N . VAL A 1 124 ? -8.504 3.125 7.236 1.00 96.88 124 VAL A N 1
ATOM 913 C CA . VAL A 1 124 ? -7.857 2.589 6.029 1.00 96.88 124 VAL A CA 1
ATOM 914 C C . VAL A 1 124 ? -8.317 1.162 5.762 1.00 96.88 124 VAL A C 1
ATOM 916 O O . VAL A 1 124 ? -8.803 0.890 4.666 1.00 96.88 124 VAL A O 1
ATOM 919 N N . VAL A 1 125 ? -8.220 0.279 6.754 1.00 97.44 125 VAL A N 1
ATOM 920 C CA . VAL A 1 125 ? -8.674 -1.124 6.700 1.00 97.44 125 VAL A CA 1
ATOM 921 C C . VAL A 1 125 ? -9.873 -1.333 7.641 1.00 97.44 125 VAL A C 1
ATOM 923 O O . VAL A 1 125 ? -10.130 -0.461 8.476 1.00 97.44 125 VAL A O 1
ATOM 926 N N . PRO A 1 126 ? -10.633 -2.440 7.514 1.00 96.75 126 PRO A N 1
ATOM 927 C CA . PRO A 1 126 ? -11.647 -2.818 8.498 1.00 96.75 126 PRO A CA 1
ATOM 928 C C . PRO A 1 126 ? -11.079 -2.931 9.918 1.00 96.75 126 PRO A C 1
ATOM 930 O O . PRO A 1 126 ? -9.911 -3.283 10.097 1.00 96.75 126 PRO A O 1
ATOM 933 N N . ASP A 1 127 ? -11.913 -2.664 10.923 1.00 94.81 127 ASP A N 1
ATOM 934 C CA . ASP A 1 127 ? -11.492 -2.590 12.328 1.00 94.81 127 ASP A CA 1
ATOM 935 C C . ASP A 1 127 ? -10.861 -3.900 12.830 1.00 94.81 127 ASP A C 1
ATOM 937 O O . ASP A 1 127 ? -9.937 -3.863 13.638 1.00 94.81 127 ASP A O 1
ATOM 941 N N . GLU A 1 128 ? -11.299 -5.060 12.331 1.00 92.81 128 GLU A N 1
ATOM 942 C CA . GLU A 1 128 ? -10.732 -6.364 12.691 1.00 92.81 128 GLU A CA 1
ATOM 943 C C . GLU A 1 128 ? -9.286 -6.574 12.216 1.00 92.81 128 GLU A C 1
ATOM 945 O O . GLU A 1 128 ? -8.579 -7.416 12.767 1.00 92.81 128 GLU A O 1
ATOM 950 N N . ALA A 1 129 ? -8.855 -5.822 11.200 1.00 94.69 129 ALA A N 1
ATOM 951 C CA . ALA A 1 129 ? -7.510 -5.872 10.633 1.00 94.69 129 ALA A CA 1
ATOM 952 C C . ALA A 1 129 ? -6.662 -4.647 11.014 1.00 94.69 129 ALA A C 1
ATOM 954 O O . ALA A 1 129 ? -5.483 -4.575 10.662 1.00 94.69 129 ALA A O 1
ATOM 955 N N . ALA A 1 130 ? -7.255 -3.673 11.708 1.00 95.56 130 ALA A N 1
ATOM 956 C CA . ALA A 1 130 ? -6.577 -2.461 12.125 1.00 95.56 130 ALA A CA 1
ATOM 957 C C . ALA A 1 130 ? -5.694 -2.722 13.352 1.00 95.56 130 ALA A C 1
ATOM 959 O O . ALA A 1 130 ? -6.145 -3.238 14.376 1.00 95.56 130 ALA A O 1
ATOM 960 N N . VAL A 1 131 ? -4.438 -2.289 13.282 1.00 91.56 131 VAL A N 1
ATOM 961 C CA . VAL A 1 131 ? -3.575 -2.152 14.452 1.00 91.56 131 VAL A CA 1
ATOM 962 C C . VAL A 1 131 ? -3.725 -0.753 15.051 1.00 91.56 131 VAL A C 1
ATOM 964 O O . VAL A 1 131 ? -3.959 0.219 14.321 1.00 91.56 131 VAL A O 1
ATOM 967 N N . PRO A 1 132 ? -3.582 -0.610 16.381 1.00 80.38 132 PRO A N 1
ATOM 968 C CA . PRO A 1 132 ? -3.489 0.704 16.994 1.00 80.38 132 PRO A CA 1
ATOM 969 C C . PRO A 1 132 ? -2.312 1.453 16.373 1.00 80.38 132 PRO A C 1
ATOM 971 O O . PRO A 1 132 ? -1.218 0.899 16.265 1.00 80.38 132 PRO A O 1
ATOM 974 N N . ALA A 1 133 ? -2.511 2.718 16.002 1.00 65.12 133 ALA A N 1
ATOM 975 C CA . ALA A 1 133 ? -1.379 3.574 15.689 1.00 65.12 133 ALA A CA 1
ATOM 976 C C . ALA A 1 133 ? -0.479 3.610 16.932 1.00 65.12 133 ALA A C 1
ATOM 978 O O . ALA A 1 133 ? -0.908 4.067 17.994 1.00 65.12 133 ALA A O 1
ATOM 979 N N . THR A 1 134 ? 0.747 3.094 16.835 1.00 55.47 134 THR A N 1
ATOM 980 C CA . THR A 1 134 ? 1.737 3.314 17.886 1.00 55.47 134 THR A CA 1
ATOM 981 C C . THR A 1 134 ? 1.972 4.814 17.931 1.00 55.47 134 THR A C 1
ATOM 983 O O . THR A 1 134 ? 2.496 5.385 16.973 1.00 55.47 134 THR A O 1
ATOM 986 N N . ALA A 1 135 ? 1.523 5.470 19.002 1.00 43.03 135 ALA A N 1
ATOM 987 C CA . ALA A 1 135 ? 1.854 6.862 19.243 1.00 43.03 135 ALA A CA 1
ATOM 988 C C . ALA A 1 135 ? 3.381 6.990 19.144 1.00 43.03 135 ALA A C 1
ATOM 990 O O . ALA A 1 135 ? 4.103 6.328 19.891 1.00 43.03 135 ALA A O 1
ATOM 991 N N . GLY A 1 136 ? 3.866 7.776 18.178 1.00 42.00 136 GLY A N 1
ATOM 992 C CA . GLY A 1 136 ? 5.277 8.147 18.100 1.00 42.00 136 GLY A CA 1
ATOM 993 C C . GLY A 1 136 ? 5.725 8.634 19.477 1.00 42.00 136 GLY A C 1
ATOM 994 O O . GLY A 1 136 ? 5.006 9.402 20.114 1.00 42.00 136 GLY A O 1
ATOM 995 N N . GLY A 1 137 ? 6.841 8.091 19.959 1.00 36.28 137 GLY A N 1
ATOM 996 C CA . GLY A 1 137 ? 7.170 8.031 21.379 1.00 36.28 137 GLY A CA 1
ATOM 997 C C . GLY A 1 137 ? 7.069 9.346 22.154 1.00 36.28 137 GLY A C 1
ATOM 998 O O . GLY A 1 137 ? 7.423 10.421 21.671 1.00 36.28 137 GLY A O 1
ATOM 999 N N . GLU A 1 138 ? 6.652 9.216 23.413 1.00 39.12 138 GLU A N 1
ATOM 1000 C CA . GLU A 1 138 ? 6.974 10.168 24.472 1.00 39.12 138 GLU A CA 1
ATOM 1001 C C . GLU A 1 138 ? 8.498 10.339 24.534 1.00 39.12 138 GLU A C 1
ATOM 1003 O O . GLU A 1 138 ? 9.225 9.477 25.030 1.00 39.12 138 GLU A O 1
ATOM 1008 N N . THR A 1 139 ? 9.005 11.457 24.017 1.00 43.38 139 THR A N 1
ATOM 1009 C CA . THR A 1 139 ? 10.292 11.990 24.467 1.00 43.38 139 THR A CA 1
ATOM 1010 C C . THR A 1 139 ? 10.133 12.443 25.913 1.00 43.38 139 THR A C 1
ATOM 1012 O O . THR A 1 139 ? 9.443 13.429 26.183 1.00 43.38 139 THR A O 1
ATOM 1015 N N . ALA A 1 140 ? 10.751 11.674 26.808 1.00 39.53 140 ALA A N 1
ATOM 1016 C CA . ALA A 1 140 ? 11.108 12.067 28.166 1.00 39.53 140 ALA A CA 1
ATOM 1017 C C . ALA A 1 140 ? 12.104 13.239 28.187 1.00 39.53 140 ALA A C 1
ATOM 1019 O O . ALA A 1 140 ? 12.864 13.392 27.200 1.00 39.53 140 ALA A O 1
#

Organism: Streptomyces mobaraensis (strain ATCC 29032 / DSM 40847 / JCM 4168 / NBRC 13819 / NCIMB 11159 / IPCR 16-22) (NCBI:txid1223523)

Radius of gyration: 15.66 Å; chains: 1; bounding box: 36×39×51 Å

Sequence (140 aa):
MLTLREQLTALYAGEVEPAEVVGAFRRSAVVVPLDERGGLWTATYEDVGWIHAFCDEAALARFVMARADACGVAVRPGEAAVDYVTTFGARLLDVVIPAVGEPTGVALDMGGDTPFFLPPVAGVVPDEAAVPATAGGETA